Protein AF-A0A968Z9R8-F1 (afdb_monomer)

Radius of gyration: 25.81 Å; Cα contacts (8 Å, |Δi|>4): 29; chains: 1; bounding box: 70×61×46 Å

pLDDT: mean 75.4, std 17.62, range [35.28, 95.62]

Mean predicted aligned error: 17.11 Å

Secondary structure (DSSP, 8-state):
-------HHHHHHHHHHHHHHHHHHHHHHHHHHHHHTS----------HHHHHHHHHHHHHHHHHHHHH-TT-HHHHHHHHHHHHHHHHHHHHHHHHHHH---

Solvent-accessible surface area (backbone atoms only — not comparable to full-atom values): 6104 Å² total; per-residue (Å²): 137,86,84,86,81,79,62,67,66,60,54,51,50,51,52,53,52,52,52,51,52,57,56,50,61,63,46,51,62,52,54,46,53,58,47,67,72,66,58,78,76,95,63,98,60,75,86,57,57,65,64,56,41,53,56,39,50,53,51,36,53,54,28,50,57,48,34,74,77,39,77,83,42,66,65,42,55,51,52,33,52,52,37,54,50,52,45,52,53,50,55,50,51,52,51,53,52,55,71,71,57,75,133

Foldseek 3Di:
DDDPDDPPVVVVVVVVVVVVVVVVVVCVVVVVVVVVVPDPDPDPDDPPLVVVLVVLVVLLVVLVVVCVVVVPPVVSVVSNVVSVVVNVVSVVVVVVVVVPPDD

Nearest PDB structures (foldseek):
  6ha8-assembly1_o  TM=6.936E-01  e=9.129E-01  Bacillus subtilis subsp.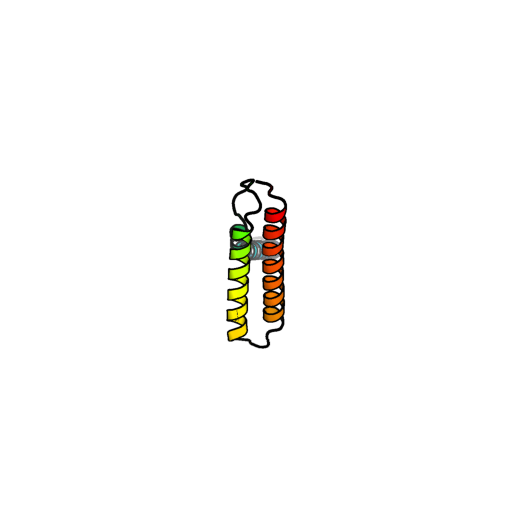 subtilis str. 168
  7qv2-assembly1_o  TM=6.860E-01  e=1.687E+00  Bacillus subtilis subsp. subtilis str. 168
  8byv-assembly1_o  TM=7.059E-01  e=2.070E+00  Staphylococcus aureus subsp. aureus NCTC 8325
  5imq-assembly1_S  TM=7.083E-01  e=2.070E+00  Thermus thermophilus HB8
  6o8z-assembly1_o  TM=7.196E-01  e=2.719E+00  Enterococcus faecalis

Sequence (103 aa):
MAEKSKPKTIQRVLIIVASAAFLGTLVVPIVEMFSNVSQPANNTETPDNTAAYEQLQQKATGYEEVLKREPNNPKALNELAKTRYQMYQLTKSDEDLKKWSIP

Structure (mmCIF, N/CA/C/O backbone):
data_AF-A0A968Z9R8-F1
#
_entry.id   AF-A0A968Z9R8-F1
#
loop_
_atom_site.group_PDB
_atom_site.id
_atom_site.type_symbol
_atom_site.label_atom_id
_atom_site.label_alt_id
_atom_site.label_comp_id
_atom_site.label_asym_id
_atom_site.label_entity_id
_atom_site.label_seq_id
_atom_site.pdbx_PDB_ins_code
_atom_site.Cartn_x
_atom_site.Cartn_y
_atom_site.Cartn_z
_atom_site.occupancy
_atom_site.B_iso_or_equiv
_atom_site.auth_seq_id
_atom_site.auth_comp_id
_atom_site.auth_asym_id
_atom_site.auth_atom_id
_atom_site.pdbx_PDB_model_num
ATOM 1 N N . MET A 1 1 ? -51.035 49.814 12.095 1.00 35.28 1 MET A N 1
ATOM 2 C CA . MET A 1 1 ? -49.639 49.446 11.765 1.00 35.28 1 MET A CA 1
ATOM 3 C C . MET A 1 1 ? -49.556 47.926 11.661 1.00 35.28 1 MET A C 1
ATOM 5 O O . MET A 1 1 ? -50.000 47.268 12.589 1.00 35.28 1 MET A O 1
ATOM 9 N N . ALA A 1 2 ? -49.099 47.368 10.535 1.00 42.69 2 ALA A N 1
ATOM 10 C CA . ALA A 1 2 ? -49.131 45.924 10.274 1.00 42.69 2 ALA A CA 1
ATOM 11 C C . ALA A 1 2 ? -47.836 45.225 10.732 1.00 42.69 2 ALA A C 1
ATOM 13 O O . ALA A 1 2 ? -46.755 45.526 10.229 1.00 42.69 2 ALA A O 1
ATOM 14 N N . GLU A 1 3 ? -47.954 44.276 11.661 1.00 48.12 3 GLU A N 1
ATOM 15 C CA . GLU A 1 3 ? -46.878 43.3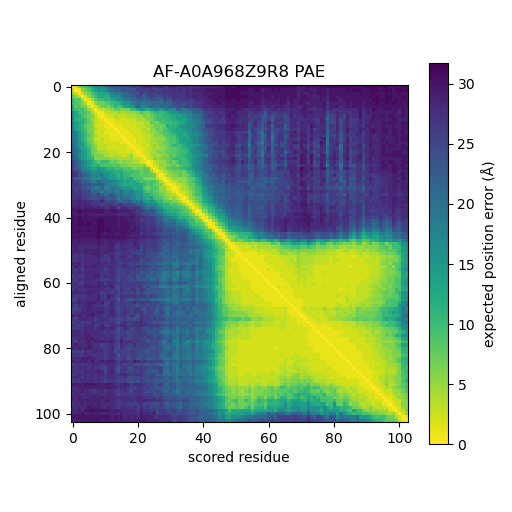78 12.093 1.00 48.12 3 GLU A CA 1
ATOM 16 C C . GLU A 1 3 ? -46.630 42.310 11.012 1.00 48.12 3 GLU A C 1
ATOM 18 O O . GLU A 1 3 ? -47.397 41.356 10.856 1.00 48.12 3 GLU A O 1
ATOM 23 N N . LYS A 1 4 ? -45.568 42.463 10.213 1.00 47.34 4 LYS A N 1
ATOM 24 C CA . LYS A 1 4 ? -45.213 41.490 9.167 1.00 47.34 4 LYS A CA 1
ATOM 25 C C . LYS A 1 4 ? -44.355 40.377 9.769 1.00 47.34 4 LYS A C 1
ATOM 27 O O . LYS A 1 4 ? -43.132 40.378 9.665 1.00 47.34 4 LYS A O 1
ATOM 32 N N . SER A 1 5 ? -45.004 39.438 10.450 1.00 61.59 5 SER A N 1
ATOM 33 C CA . SER A 1 5 ? -44.316 38.298 11.052 1.00 61.59 5 SER A CA 1
ATOM 34 C C . SER A 1 5 ? -43.986 37.205 10.018 1.00 61.59 5 SER A C 1
ATOM 36 O O . SER A 1 5 ? -44.843 36.747 9.267 1.00 61.59 5 SER A O 1
ATOM 38 N N . LYS A 1 6 ? -42.727 36.742 10.097 1.00 61.66 6 LYS A N 1
ATOM 39 C CA . LYS A 1 6 ? -42.127 35.485 9.590 1.00 61.66 6 LYS A CA 1
ATOM 40 C C . LYS A 1 6 ? -41.536 35.481 8.168 1.00 61.66 6 LYS A C 1
ATOM 42 O O . LYS A 1 6 ? -42.242 35.257 7.193 1.00 61.66 6 LYS A O 1
ATOM 47 N N . PRO A 1 7 ? -40.194 35.389 8.103 1.00 57.72 7 PRO A N 1
ATOM 48 C CA . PRO A 1 7 ? -39.513 34.572 7.102 1.00 57.72 7 PRO A CA 1
ATOM 49 C C . PRO A 1 7 ? -38.779 33.378 7.752 1.00 57.72 7 PRO A C 1
ATOM 51 O O . PRO A 1 7 ? -37.622 33.109 7.441 1.00 57.72 7 PRO A O 1
ATOM 54 N N . LYS A 1 8 ? -39.440 32.627 8.654 1.00 69.62 8 LYS A N 1
ATOM 55 C CA . LYS A 1 8 ? -38.835 31.450 9.327 1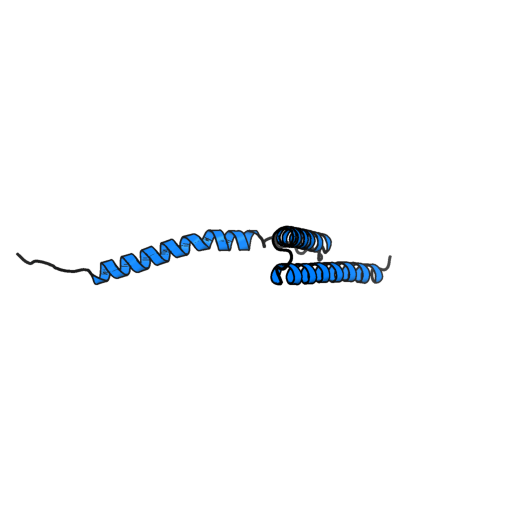.00 69.62 8 LYS A CA 1
ATOM 56 C C . LYS A 1 8 ? -38.350 30.383 8.333 1.00 69.62 8 LYS A C 1
ATOM 58 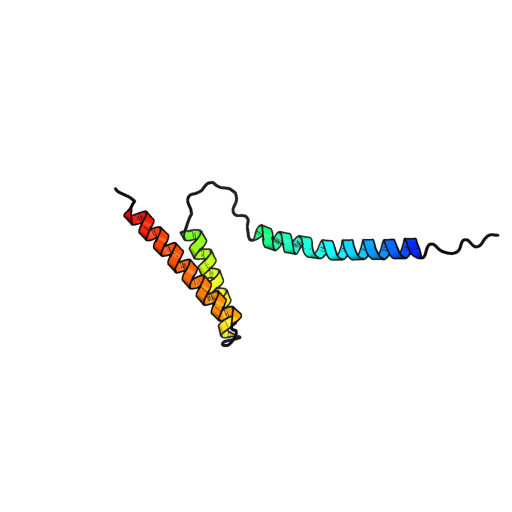O O . LYS A 1 8 ? -37.344 29.725 8.575 1.00 69.62 8 LYS A O 1
ATOM 63 N N . THR A 1 9 ? -39.042 30.230 7.204 1.00 73.56 9 THR A N 1
ATOM 64 C CA . THR A 1 9 ? -38.688 29.257 6.159 1.00 73.56 9 THR A CA 1
ATOM 65 C C . THR A 1 9 ? -37.477 29.708 5.347 1.00 73.56 9 THR A C 1
ATOM 67 O O . THR A 1 9 ? -36.575 28.914 5.115 1.00 73.56 9 THR A O 1
ATOM 70 N N . ILE A 1 10 ? -37.409 30.991 4.981 1.00 80.50 10 ILE A N 1
ATOM 71 C CA . ILE A 1 10 ? -36.285 31.560 4.220 1.00 80.50 10 ILE A CA 1
ATOM 72 C C . ILE A 1 10 ? -35.009 31.527 5.066 1.00 80.50 10 ILE A C 1
ATOM 74 O O . ILE A 1 10 ? -33.960 31.118 4.579 1.00 80.50 10 ILE A O 1
ATOM 78 N N . GLN A 1 11 ? -35.115 31.850 6.359 1.00 80.69 11 GLN A N 1
ATOM 79 C CA . GLN A 1 11 ? -34.003 31.725 7.300 1.00 80.69 11 GLN A CA 1
ATOM 80 C C . GLN A 1 11 ? -33.519 30.271 7.424 1.00 80.69 11 GLN A C 1
ATOM 82 O O . GLN A 1 11 ? -32.318 30.021 7.425 1.00 80.69 11 GLN A O 1
ATOM 87 N N . ARG A 1 12 ? -34.436 29.295 7.473 1.00 81.19 12 ARG A N 1
ATOM 88 C CA . ARG A 1 12 ? -34.085 27.868 7.549 1.00 81.19 12 ARG A CA 1
ATOM 89 C C . ARG A 1 12 ? -33.381 27.374 6.282 1.00 81.19 12 ARG A C 1
ATOM 91 O O . ARG A 1 12 ? -32.411 26.634 6.396 1.00 81.19 12 ARG A O 1
ATOM 98 N N . VAL A 1 13 ? -33.830 27.806 5.102 1.00 86.75 13 VAL A N 1
ATOM 99 C CA . VAL A 1 13 ? -33.170 27.485 3.824 1.00 86.75 13 VAL A CA 1
ATOM 100 C C . VAL A 1 13 ? -31.769 28.095 3.773 1.00 86.75 13 VAL A C 1
ATOM 102 O O . VAL A 1 13 ? -30.821 27.387 3.455 1.00 86.75 13 VAL A O 1
ATOM 105 N N . LEU A 1 14 ? -31.615 29.361 4.171 1.00 86.31 14 LEU A N 1
ATOM 106 C CA . LEU A 1 14 ? -30.309 30.025 4.256 1.00 86.31 14 LEU A CA 1
ATOM 107 C C . LEU A 1 14 ? -29.329 29.274 5.165 1.00 86.31 14 LEU A C 1
ATOM 109 O O . LEU A 1 14 ? -28.178 29.082 4.787 1.00 86.31 14 LEU A O 1
ATOM 113 N N . ILE A 1 15 ? -29.788 28.793 6.323 1.00 87.31 15 ILE A N 1
ATOM 114 C CA . ILE A 1 15 ? -28.954 28.017 7.253 1.00 87.31 15 ILE A CA 1
ATOM 115 C C . ILE A 1 15 ? -28.536 26.669 6.642 1.00 87.31 15 ILE A C 1
ATOM 117 O O . ILE A 1 15 ? -27.377 26.271 6.767 1.00 87.31 15 ILE A O 1
ATOM 121 N N . ILE A 1 16 ? -29.445 25.968 5.957 1.00 86.94 16 ILE A N 1
ATOM 122 C CA . ILE A 1 16 ? -29.134 24.686 5.298 1.00 86.94 16 ILE A CA 1
ATOM 123 C C . ILE A 1 16 ? -28.125 24.893 4.162 1.00 86.94 16 ILE A C 1
ATOM 125 O O . ILE A 1 16 ? -27.147 24.159 4.068 1.00 86.94 16 ILE A O 1
ATOM 129 N N . VAL A 1 17 ? -28.316 25.919 3.333 1.00 86.25 17 VAL A N 1
ATOM 130 C CA . VAL A 1 17 ? -27.402 26.218 2.220 1.00 86.25 17 VAL A CA 1
ATOM 131 C C . VAL A 1 17 ? -26.026 26.646 2.738 1.00 86.25 17 VAL A C 1
ATOM 133 O O . VAL A 1 17 ? -25.015 26.152 2.246 1.00 86.25 17 VAL A O 1
ATOM 136 N N . ALA A 1 18 ? -25.968 27.499 3.765 1.00 83.56 18 ALA A N 1
ATOM 137 C CA . ALA A 1 18 ? -24.706 27.940 4.359 1.00 83.56 18 ALA A CA 1
ATOM 138 C C . ALA A 1 18 ? -23.937 26.787 5.027 1.00 83.56 18 ALA A C 1
ATOM 140 O O . ALA A 1 18 ? -22.727 26.676 4.851 1.00 83.56 18 ALA A O 1
ATOM 141 N N . SER A 1 19 ? -24.630 25.899 5.749 1.00 78.62 19 SER A N 1
ATOM 142 C CA . SER A 1 19 ? -24.000 24.718 6.359 1.00 78.62 19 SER A CA 1
ATOM 143 C C . SER A 1 19 ? -23.516 23.706 5.316 1.00 78.62 19 SER A C 1
ATOM 145 O O . SER A 1 19 ? -22.411 23.186 5.454 1.00 78.62 19 SER A O 1
ATOM 147 N N . ALA A 1 20 ? -24.272 23.479 4.237 1.00 81.62 20 ALA A N 1
ATOM 148 C CA . ALA A 1 20 ? -23.844 22.622 3.132 1.00 81.62 20 ALA A CA 1
ATOM 149 C C . ALA A 1 20 ? -22.628 23.194 2.382 1.00 81.62 20 ALA A C 1
ATOM 151 O O . ALA A 1 20 ? -21.688 22.456 2.095 1.00 81.62 20 ALA A O 1
ATOM 152 N N . ALA A 1 21 ? -22.606 24.504 2.113 1.00 78.38 21 ALA A N 1
ATOM 153 C CA . ALA A 1 21 ? -21.471 25.170 1.473 1.00 78.38 21 ALA A CA 1
ATOM 154 C C . 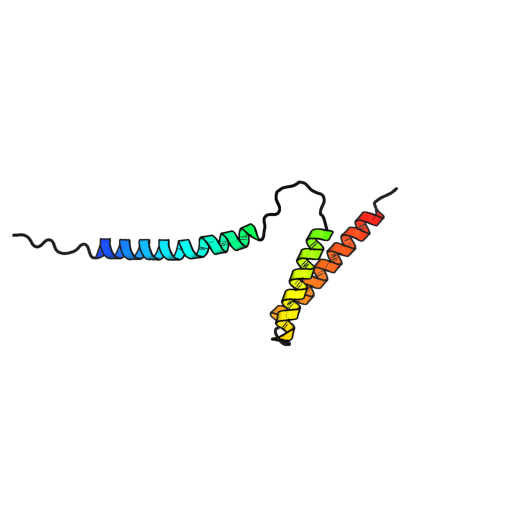ALA A 1 21 ? -20.203 25.104 2.341 1.00 78.38 21 ALA A C 1
ATOM 156 O O . ALA A 1 21 ? -19.133 24.777 1.834 1.00 78.38 21 ALA A O 1
ATOM 157 N N . PHE A 1 22 ? -20.337 25.337 3.651 1.00 76.94 22 PHE A N 1
ATOM 158 C CA . PHE A 1 22 ? -19.221 25.283 4.598 1.00 76.94 22 PHE A CA 1
ATOM 159 C C . PHE A 1 22 ? -18.632 23.870 4.732 1.00 76.94 22 PHE A C 1
ATOM 161 O O . PHE A 1 22 ? -17.413 23.696 4.725 1.00 76.94 22 PHE A O 1
ATOM 168 N N . LEU A 1 23 ? -19.487 22.841 4.791 1.00 74.31 23 LEU A N 1
ATOM 169 C CA . LEU A 1 23 ? -19.045 21.443 4.794 1.00 74.31 23 LEU A CA 1
ATOM 170 C C . LEU A 1 23 ? -18.416 21.043 3.453 1.00 74.31 23 LEU A C 1
ATOM 172 O O . LEU A 1 23 ? -17.397 20.357 3.444 1.00 74.31 23 LEU A O 1
ATOM 176 N N . GLY A 1 24 ? -18.966 21.516 2.331 1.00 61.59 24 GLY A N 1
ATOM 177 C CA . GLY A 1 24 ? -18.401 21.295 1.000 1.00 61.59 24 GLY A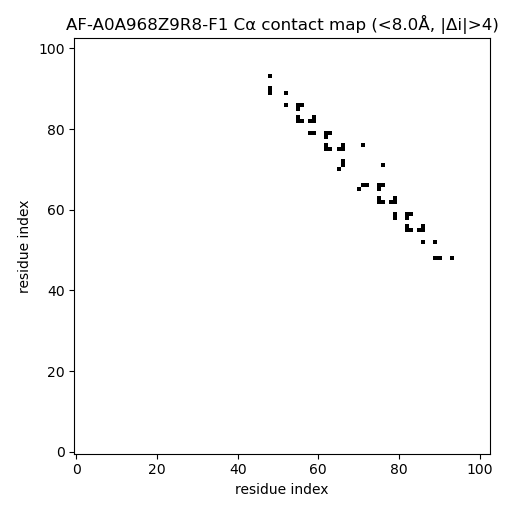 CA 1
ATOM 178 C C . GLY A 1 24 ? -16.976 21.838 0.866 1.00 61.59 24 GLY A C 1
ATOM 179 O O . GLY A 1 24 ? -16.103 21.131 0.370 1.00 61.59 24 GLY A O 1
ATOM 180 N N . THR A 1 25 ? -16.701 23.039 1.388 1.00 63.28 25 THR A N 1
ATOM 181 C CA . THR A 1 25 ? -15.361 23.657 1.330 1.00 63.28 25 THR A CA 1
ATOM 182 C C . THR A 1 25 ? -14.286 22.934 2.143 1.00 63.28 25 THR A C 1
ATOM 184 O O . THR A 1 25 ? -13.108 23.111 1.853 1.00 63.28 25 THR A O 1
ATOM 187 N N . LEU A 1 26 ? -14.652 22.093 3.119 1.00 61.69 26 LEU A N 1
ATOM 188 C CA . LEU A 1 26 ? -13.680 21.288 3.874 1.00 61.69 26 LEU A CA 1
ATOM 189 C C . LEU A 1 26 ? -13.208 20.049 3.100 1.00 61.69 26 LEU A C 1
ATOM 191 O O . LEU A 1 26 ? -12.107 19.562 3.344 1.00 61.69 26 LEU A O 1
ATOM 195 N N . VAL A 1 27 ? -14.012 19.543 2.158 1.00 57.72 27 VAL A N 1
ATOM 196 C CA . VAL A 1 27 ? -13.663 18.354 1.361 1.00 57.72 27 VAL A CA 1
ATOM 197 C C . VAL A 1 27 ? -12.833 18.725 0.130 1.00 57.72 27 VAL A C 1
ATOM 199 O O . VAL A 1 27 ? -12.025 17.914 -0.308 1.00 57.72 27 VAL A O 1
ATOM 202 N N . VAL A 1 28 ? -12.966 19.950 -0.397 1.00 59.22 28 VAL A N 1
ATOM 203 C CA . VAL A 1 28 ? -12.188 20.435 -1.556 1.00 59.22 28 VAL A CA 1
ATOM 204 C C . VAL A 1 28 ? -10.669 20.278 -1.365 1.00 59.22 28 VAL A C 1
ATOM 206 O O . VAL A 1 28 ? -10.069 19.606 -2.201 1.00 59.22 28 VAL A O 1
ATOM 209 N N . PRO A 1 29 ? -10.032 20.751 -0.270 1.00 58.62 29 PRO A N 1
ATOM 210 C CA . PRO A 1 29 ? -8.589 20.572 -0.098 1.00 58.62 29 PRO A CA 1
ATOM 211 C C . PRO A 1 29 ? -8.199 19.107 0.135 1.00 58.62 29 PRO A C 1
ATOM 213 O O . PRO A 1 29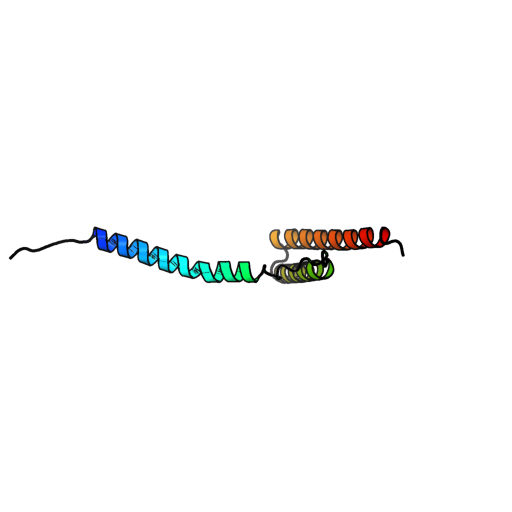 ? -7.070 18.726 -0.147 1.00 58.62 29 PRO A O 1
ATOM 216 N N . ILE A 1 30 ? -9.114 18.260 0.623 1.00 60.56 30 ILE A N 1
ATOM 217 C CA . ILE A 1 30 ? -8.859 16.825 0.809 1.00 60.56 30 ILE A CA 1
ATOM 218 C C . ILE A 1 30 ? -8.883 16.119 -0.549 1.00 60.56 30 ILE A C 1
ATOM 220 O O . ILE A 1 30 ? -7.964 15.366 -0.849 1.00 60.56 30 ILE A O 1
ATOM 224 N N . VAL A 1 31 ? -9.873 16.395 -1.404 1.00 58.59 31 VAL A N 1
ATOM 225 C CA . VAL A 1 31 ? -9.901 15.879 -2.783 1.00 58.59 31 VAL A CA 1
ATOM 226 C C . VAL A 1 31 ? -8.702 16.395 -3.572 1.00 58.59 31 VAL A C 1
ATOM 228 O O . VAL A 1 31 ? -8.092 15.604 -4.279 1.00 58.59 31 VAL A O 1
ATOM 231 N N . GLU A 1 32 ? -8.308 17.660 -3.395 1.00 55.94 32 GLU A N 1
ATOM 232 C CA . GLU A 1 32 ? -7.097 18.224 -4.002 1.00 55.94 32 GLU A CA 1
ATOM 233 C C . GLU A 1 32 ? -5.813 17.593 -3.455 1.00 55.94 32 GLU A C 1
ATOM 235 O O . GLU A 1 32 ? -4.869 17.391 -4.208 1.00 55.94 32 GLU A O 1
ATOM 240 N N . MET A 1 33 ? -5.745 17.229 -2.174 1.00 56.47 33 MET A N 1
ATOM 241 C CA . MET A 1 33 ? -4.596 16.513 -1.611 1.00 56.47 33 MET A CA 1
ATOM 242 C C . MET A 1 33 ? -4.537 15.062 -2.112 1.00 56.47 33 MET A C 1
ATOM 244 O O . MET A 1 33 ? -3.451 14.555 -2.374 1.00 56.47 33 MET A O 1
ATOM 248 N N . PHE A 1 34 ? -5.686 14.411 -2.326 1.00 59.59 34 PHE A N 1
ATOM 249 C CA . PHE A 1 34 ? -5.765 13.093 -2.966 1.00 59.59 34 PHE A CA 1
ATOM 250 C C . PHE A 1 34 ? -5.505 13.149 -4.484 1.00 59.59 34 PHE A C 1
ATOM 252 O O . PHE A 1 34 ? -4.914 12.215 -5.020 1.00 59.59 34 PHE A O 1
ATOM 259 N N . SER A 1 35 ? -5.879 14.230 -5.179 1.00 55.09 35 SER A N 1
ATOM 260 C CA . SER A 1 35 ? -5.628 14.401 -6.618 1.00 55.09 35 SER A CA 1
ATOM 261 C C . SER A 1 35 ? -4.207 14.883 -6.917 1.00 55.09 35 SER A C 1
ATOM 263 O O . SER A 1 35 ? -3.607 14.413 -7.878 1.00 55.09 35 SER A O 1
ATOM 265 N N . ASN A 1 36 ? -3.621 15.743 -6.076 1.00 49.22 36 ASN A N 1
ATOM 266 C CA . ASN A 1 36 ? -2.206 16.132 -6.161 1.00 49.22 36 ASN A CA 1
ATOM 267 C C . ASN A 1 36 ? -1.259 15.020 -5.682 1.00 49.22 36 ASN A C 1
ATOM 269 O O . ASN A 1 36 ? -0.082 15.029 -6.022 1.00 49.22 36 ASN A O 1
ATOM 273 N N . VAL A 1 37 ? -1.766 14.014 -4.962 1.00 49.69 37 VAL A N 1
ATOM 274 C CA . VAL A 1 37 ? -1.065 12.734 -4.743 1.00 49.69 37 VAL A CA 1
ATOM 275 C C . VAL A 1 37 ? -1.113 11.829 -5.990 1.00 49.69 37 VAL A C 1
ATOM 277 O O . VAL A 1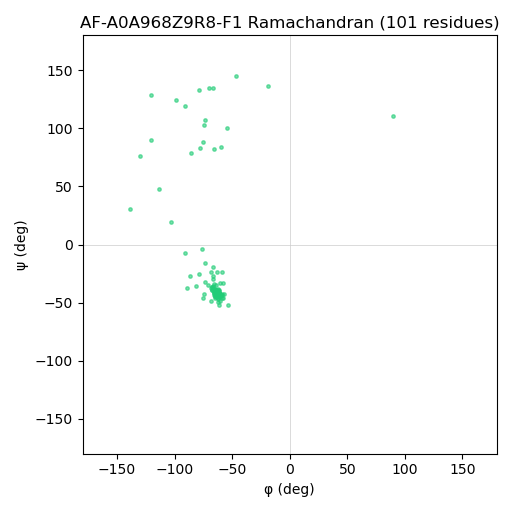 37 ? -0.496 10.766 -6.007 1.00 49.69 37 VAL A O 1
ATOM 280 N N . SER A 1 38 ? -1.808 12.213 -7.068 1.00 51.38 38 SER A N 1
ATOM 281 C CA . SER A 1 38 ? -1.952 11.387 -8.280 1.00 51.38 38 SER A CA 1
ATOM 282 C C . SER A 1 38 ? -1.851 12.146 -9.605 1.00 51.38 38 SER A C 1
ATOM 284 O O . SER A 1 38 ? -2.398 11.700 -10.611 1.00 51.38 38 SER A O 1
ATOM 286 N N . GLN A 1 39 ? -1.082 13.234 -9.657 1.00 40.47 39 GLN A N 1
ATOM 287 C CA . GLN A 1 39 ? -0.602 13.763 -10.935 1.00 40.47 39 GLN A CA 1
ATOM 288 C C . GLN A 1 39 ? 0.929 13.783 -10.981 1.00 40.47 39 GLN A C 1
ATOM 290 O O . GLN A 1 39 ? 1.538 14.804 -10.671 1.00 40.47 39 GLN A O 1
ATOM 295 N N . PRO A 1 40 ? 1.586 12.710 -11.456 1.00 44.31 40 PRO A N 1
ATOM 296 C CA . PRO A 1 40 ? 2.625 12.931 -12.440 1.00 44.31 40 PRO A CA 1
ATOM 297 C C . PRO A 1 40 ? 1.948 13.445 -13.718 1.00 44.31 40 PRO A C 1
ATOM 299 O O . PRO A 1 40 ? 0.888 12.964 -14.129 1.00 44.31 40 PRO A O 1
ATOM 302 N N . ALA A 1 41 ? 2.533 14.486 -14.300 1.00 42.50 41 ALA A N 1
ATOM 303 C CA . ALA A 1 41 ? 2.137 15.026 -15.586 1.00 42.50 41 ALA A CA 1
ATOM 304 C C . ALA A 1 41 ? 1.965 13.899 -16.617 1.00 42.50 41 ALA A C 1
ATOM 306 O O . ALA A 1 41 ? 2.706 12.917 -16.603 1.00 42.50 41 ALA A O 1
ATOM 307 N N . ASN A 1 42 ? 0.997 14.066 -17.521 1.00 44.44 42 ASN A N 1
ATOM 308 C CA . ASN A 1 42 ? 0.918 13.304 -18.763 1.00 44.44 42 ASN A CA 1
ATOM 309 C C . ASN A 1 42 ? 2.197 13.556 -19.578 1.00 44.44 42 ASN A C 1
ATOM 311 O O . ASN A 1 42 ? 2.215 14.401 -20.468 1.00 44.44 42 ASN A O 1
ATOM 315 N N . ASN A 1 43 ? 3.253 12.814 -19.274 1.00 36.50 43 ASN A N 1
ATOM 316 C CA . ASN A 1 43 ? 4.270 12.469 -20.237 1.00 36.50 43 ASN A CA 1
ATOM 317 C C . ASN A 1 43 ? 3.937 11.059 -20.700 1.00 36.50 43 ASN A C 1
ATOM 319 O O . ASN A 1 43 ? 3.758 10.137 -19.906 1.00 36.50 43 ASN A O 1
ATOM 323 N N . THR A 1 44 ? 3.788 10.915 -22.010 1.00 48.31 44 THR A N 1
ATOM 324 C CA . THR A 1 44 ? 3.817 9.614 -22.670 1.00 48.31 44 THR A CA 1
ATOM 325 C C . THR A 1 44 ? 5.230 9.070 -22.496 1.00 48.31 44 THR A C 1
ATOM 327 O O . THR A 1 44 ? 6.085 9.265 -23.349 1.00 48.31 44 THR A O 1
ATOM 330 N N . GLU A 1 45 ? 5.500 8.467 -21.349 1.00 43.06 45 GLU A N 1
ATOM 331 C CA . GLU A 1 45 ? 6.765 7.826 -21.040 1.00 43.06 45 GLU A CA 1
ATOM 332 C C . GLU A 1 45 ? 6.455 6.366 -20.741 1.00 43.06 45 GLU A C 1
ATOM 334 O O . GLU A 1 45 ? 5.518 6.034 -20.014 1.00 43.06 45 GLU A O 1
ATOM 339 N N . THR A 1 46 ? 7.199 5.500 -21.424 1.00 49.12 46 THR A N 1
ATOM 340 C CA . THR A 1 46 ? 7.444 4.090 -21.120 1.00 49.12 46 THR A CA 1
ATOM 341 C C . THR A 1 46 ? 7.135 3.773 -19.658 1.00 49.12 46 THR A C 1
ATOM 343 O O . THR A 1 46 ? 7.548 4.565 -18.815 1.00 49.12 46 THR A O 1
ATOM 346 N N . PRO A 1 47 ? 6.453 2.659 -19.322 1.00 52.72 47 PRO A N 1
ATOM 347 C CA . PRO A 1 47 ? 6.177 2.325 -17.929 1.00 52.72 47 PRO A CA 1
ATOM 348 C C . PRO A 1 47 ? 7.497 2.310 -17.155 1.00 52.72 47 PRO A C 1
ATOM 350 O O . PRO A 1 47 ? 8.267 1.359 -17.268 1.00 52.72 47 PRO A O 1
ATOM 353 N N . ASP A 1 48 ? 7.788 3.390 -16.424 1.00 65.38 48 ASP A N 1
ATOM 354 C CA . ASP A 1 48 ? 8.971 3.476 -15.585 1.00 65.38 48 ASP A CA 1
ATOM 355 C C . ASP A 1 48 ? 8.650 2.672 -14.339 1.00 65.38 48 ASP A C 1
ATOM 357 O O . ASP A 1 48 ? 8.130 3.145 -13.323 1.00 6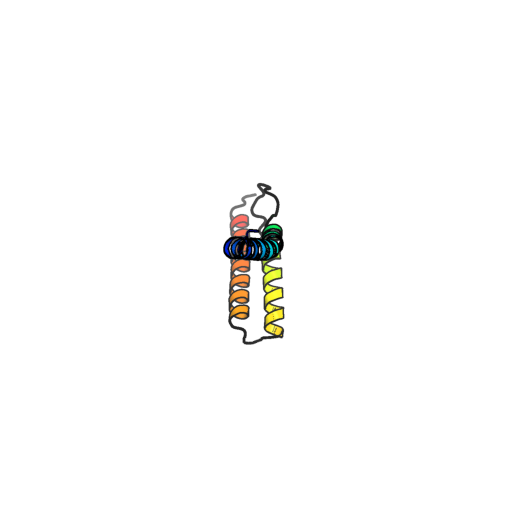5.38 48 ASP A O 1
ATOM 361 N N . ASN A 1 49 ? 8.864 1.376 -14.503 1.00 69.81 49 ASN A N 1
ATOM 362 C CA . ASN A 1 49 ? 8.601 0.363 -13.512 1.00 69.81 49 ASN A CA 1
ATOM 363 C C . ASN A 1 49 ? 9.410 0.644 -12.229 1.00 69.81 49 ASN A C 1
ATOM 365 O O . ASN A 1 49 ? 8.972 0.306 -11.131 1.00 69.81 49 ASN A O 1
ATOM 369 N N . THR A 1 50 ? 10.515 1.391 -12.354 1.00 74.81 50 THR A N 1
ATOM 370 C CA . THR A 1 50 ? 11.317 1.943 -11.256 1.00 74.81 50 THR A CA 1
ATOM 371 C C . THR A 1 50 ? 10.515 2.912 -10.387 1.00 74.81 50 THR A C 1
ATOM 373 O O . THR A 1 50 ? 10.432 2.720 -9.175 1.00 74.81 50 THR A O 1
ATOM 376 N N . ALA A 1 51 ? 9.859 3.914 -10.982 1.00 81.56 51 ALA A N 1
ATOM 377 C CA . ALA A 1 51 ? 9.058 4.893 -10.243 1.00 81.56 51 ALA A CA 1
ATOM 378 C C . ALA A 1 51 ? 7.840 4.238 -9.564 1.00 81.56 51 ALA A C 1
ATOM 380 O O . ALA A 1 51 ? 7.504 4.545 -8.417 1.00 81.56 51 ALA A O 1
ATOM 381 N N . ALA A 1 52 ? 7.201 3.278 -10.242 1.00 84.00 52 ALA A N 1
ATOM 382 C CA . ALA A 1 52 ? 6.111 2.490 -9.667 1.00 84.00 52 ALA A CA 1
ATOM 383 C C . ALA A 1 52 ? 6.588 1.608 -8.496 1.00 84.00 52 ALA A C 1
ATOM 385 O O . ALA A 1 52 ? 5.902 1.495 -7.474 1.00 84.00 52 ALA A O 1
ATOM 386 N N . TYR A 1 53 ? 7.777 1.016 -8.609 1.00 87.38 53 TYR A N 1
ATOM 387 C CA . TYR A 1 53 ? 8.389 0.219 -7.551 1.00 87.38 53 TYR A CA 1
ATOM 388 C C . TYR A 1 53 ? 8.729 1.064 -6.316 1.00 87.38 53 TYR A C 1
ATOM 390 O O . TYR A 1 53 ? 8.406 0.658 -5.197 1.00 87.38 53 TYR A O 1
ATOM 398 N N . GLU A 1 54 ? 9.302 2.259 -6.492 1.00 87.94 54 GLU A N 1
ATOM 399 C CA . GLU A 1 54 ? 9.605 3.177 -5.385 1.00 87.94 54 GLU A CA 1
ATOM 400 C C . GLU A 1 54 ? 8.343 3.589 -4.614 1.00 87.94 54 GLU A C 1
ATOM 402 O O . GLU A 1 54 ? 8.324 3.572 -3.379 1.00 87.94 54 GLU A O 1
ATOM 407 N N . GLN A 1 55 ? 7.250 3.884 -5.322 1.00 88.44 55 GLN A N 1
ATOM 408 C CA . GLN A 1 55 ? 5.966 4.208 -4.694 1.00 88.44 55 GLN A CA 1
ATOM 409 C C . GLN A 1 55 ? 5.407 3.037 -3.872 1.00 88.44 55 GLN A C 1
ATOM 411 O O . GLN A 1 55 ? 4.880 3.234 -2.772 1.00 88.44 55 GLN A O 1
ATOM 416 N N . LEU A 1 56 ? 5.515 1.805 -4.377 1.00 91.81 56 LEU A N 1
ATOM 417 C CA . LEU A 1 56 ? 5.103 0.612 -3.635 1.00 91.81 56 LEU A CA 1
ATOM 418 C C . LEU A 1 56 ? 6.008 0.351 -2.429 1.00 91.81 56 LEU A C 1
ATOM 420 O O . LEU A 1 56 ? 5.514 -0.023 -1.365 1.00 91.81 56 LEU A O 1
ATOM 424 N N . GLN A 1 57 ? 7.309 0.604 -2.549 1.00 91.44 57 GLN A N 1
ATOM 425 C CA . GLN A 1 57 ? 8.244 0.471 -1.439 1.00 91.44 57 GLN A CA 1
ATOM 426 C C . GLN A 1 57 ? 7.915 1.446 -0.304 1.00 91.44 57 GLN A C 1
ATOM 428 O O . GLN A 1 57 ? 7.895 1.046 0.859 1.00 91.44 57 GLN A O 1
ATOM 433 N N . GLN A 1 58 ? 7.578 2.698 -0.622 1.00 92.50 58 GLN A N 1
ATOM 434 C CA . GLN A 1 58 ? 7.132 3.672 0.380 1.00 92.50 58 GLN A CA 1
ATOM 435 C C . GLN A 1 58 ? 5.849 3.217 1.092 1.00 92.50 58 GLN A C 1
ATOM 437 O O . GLN A 1 58 ? 5.761 3.306 2.319 1.00 92.50 58 GLN A O 1
ATOM 442 N N . LYS A 1 59 ? 4.877 2.660 0.354 1.00 91.06 59 LYS A N 1
ATOM 443 C CA . LYS A 1 59 ? 3.658 2.079 0.947 1.00 91.06 59 LYS A CA 1
ATOM 444 C C . LYS A 1 59 ? 3.977 0.913 1.881 1.00 91.06 59 LYS A C 1
ATOM 446 O O . LYS A 1 59 ? 3.443 0.866 2.987 1.00 91.06 59 LYS A O 1
ATOM 451 N N . ALA A 1 60 ? 4.864 0.005 1.468 1.00 91.62 60 ALA A N 1
ATOM 452 C CA . ALA A 1 60 ? 5.292 -1.122 2.292 1.00 91.62 60 ALA A CA 1
ATOM 453 C C . ALA A 1 60 ? 5.914 -0.644 3.614 1.00 91.62 60 ALA A C 1
ATOM 455 O O . ALA A 1 60 ? 5.516 -1.121 4.674 1.00 91.62 60 ALA A O 1
ATOM 456 N N . THR A 1 61 ? 6.800 0.355 3.564 1.00 92.31 61 THR A N 1
ATOM 457 C CA . THR A 1 61 ? 7.397 0.965 4.762 1.00 92.31 61 THR A CA 1
ATOM 458 C C . THR A 1 61 ? 6.335 1.569 5.684 1.00 92.31 61 THR A C 1
ATOM 460 O O . THR A 1 61 ? 6.367 1.339 6.891 1.00 92.31 61 THR A O 1
ATOM 463 N N . GLY A 1 62 ? 5.343 2.277 5.136 1.00 93.25 62 GLY A N 1
ATOM 464 C CA . GLY A 1 62 ? 4.240 2.831 5.929 1.00 93.25 62 GLY A CA 1
ATOM 465 C C . GLY A 1 62 ? 3.410 1.752 6.634 1.00 93.25 62 GLY A C 1
ATOM 466 O O . GLY A 1 62 ? 3.075 1.892 7.811 1.00 93.25 62 GLY A O 1
ATOM 467 N N . TYR A 1 63 ? 3.116 0.637 5.957 1.00 93.81 63 TYR A N 1
ATOM 468 C CA . TYR A 1 63 ? 2.422 -0.490 6.590 1.00 93.81 63 TYR A CA 1
ATOM 469 C C . TYR A 1 63 ? 3.282 -1.184 7.652 1.00 93.81 63 TYR A C 1
ATOM 471 O O . TYR A 1 63 ? 2.755 -1.568 8.695 1.00 93.81 63 TYR A O 1
ATOM 479 N N . GLU A 1 64 ? 4.595 -1.297 7.447 1.00 93.00 64 GLU A N 1
ATOM 480 C CA . GLU A 1 64 ? 5.520 -1.815 8.461 1.00 93.00 64 GLU A CA 1
ATOM 481 C C . GLU A 1 64 ? 5.552 -0.936 9.717 1.00 93.00 64 GLU A C 1
ATOM 483 O O . GLU A 1 64 ? 5.583 -1.456 10.831 1.00 93.00 64 GLU A O 1
ATOM 488 N N . GLU A 1 65 ? 5.490 0.389 9.576 1.00 94.81 65 GLU A N 1
ATOM 489 C CA . GLU A 1 65 ? 5.389 1.297 10.724 1.00 94.81 65 GLU A CA 1
ATOM 490 C C . GLU A 1 65 ? 4.086 1.122 11.505 1.00 94.81 65 GLU A C 1
ATOM 492 O O . GLU A 1 65 ? 4.103 1.145 12.739 1.00 94.81 65 GLU A O 1
ATOM 497 N N . VAL A 1 66 ? 2.968 0.899 10.808 1.00 94.00 66 VAL A N 1
ATOM 498 C CA . VAL A 1 66 ? 1.693 0.565 11.454 1.00 94.00 66 VAL A CA 1
ATOM 499 C C . VAL A 1 66 ? 1.808 -0.769 12.186 1.00 94.00 66 VAL A C 1
ATOM 501 O O . VAL A 1 66 ? 1.415 -0.846 13.343 1.00 94.00 66 VAL A O 1
ATOM 504 N N . LEU A 1 67 ? 2.415 -1.792 11.579 1.00 93.00 67 LEU A N 1
ATOM 505 C CA . LEU A 1 67 ? 2.579 -3.112 12.199 1.00 93.00 67 LEU A CA 1
ATOM 506 C C . LEU A 1 67 ? 3.517 -3.106 13.409 1.00 93.00 67 LEU A C 1
ATOM 508 O O . LEU A 1 67 ? 3.310 -3.880 14.339 1.00 93.00 67 LEU A O 1
ATOM 512 N N . LYS A 1 68 ? 4.509 -2.208 13.460 1.00 94.69 68 LYS A N 1
ATOM 513 C CA . LYS A 1 68 ? 5.323 -2.005 14.674 1.00 94.69 68 LYS A CA 1
ATOM 514 C C . LYS A 1 68 ? 4.474 -1.552 15.863 1.00 94.69 68 LYS A C 1
ATOM 516 O O . LYS A 1 68 ? 4.797 -1.884 17.000 1.00 94.69 68 LYS A O 1
ATOM 521 N N . ARG A 1 69 ? 3.415 -0.777 15.609 1.00 95.00 69 ARG A N 1
ATOM 522 C CA . ARG A 1 69 ? 2.492 -0.267 16.636 1.00 95.00 69 ARG A CA 1
ATOM 523 C C . ARG A 1 69 ? 1.335 -1.233 16.891 1.00 95.00 69 ARG A C 1
ATOM 525 O O . ARG A 1 69 ? 0.913 -1.401 18.028 1.00 95.00 69 ARG A O 1
ATOM 532 N N . GLU A 1 70 ? 0.849 -1.878 15.837 1.00 94.00 70 GLU A N 1
ATOM 533 C CA . GLU A 1 70 ? -0.305 -2.771 15.827 1.00 94.00 70 GLU A CA 1
ATOM 534 C C . GLU A 1 70 ? 0.043 -4.099 15.125 1.00 94.00 70 GLU A C 1
ATOM 536 O O . GLU A 1 70 ? -0.376 -4.340 13.989 1.00 94.00 70 GLU A O 1
ATOM 541 N N . PRO A 1 71 ? 0.790 -5.001 15.786 1.00 91.31 71 PRO A N 1
ATOM 542 C CA . PRO A 1 71 ? 1.318 -6.215 15.152 1.00 91.31 71 PRO A CA 1
ATOM 543 C C . PRO A 1 71 ? 0.237 -7.185 14.659 1.00 91.31 71 PRO A C 1
ATOM 545 O O . PRO A 1 71 ? 0.474 -7.953 13.732 1.00 91.31 71 PRO A O 1
ATOM 548 N N . ASN A 1 72 ? -0.963 -7.125 15.242 1.00 94.25 72 ASN A N 1
ATOM 549 C CA . ASN A 1 72 ? -2.109 -7.951 14.862 1.00 94.25 72 ASN A CA 1
ATOM 550 C C . ASN A 1 72 ? -3.149 -7.194 14.026 1.00 94.25 72 ASN A C 1
ATOM 552 O O . ASN A 1 72 ? -4.295 -7.628 13.961 1.00 94.25 72 ASN A O 1
ATOM 556 N N . ASN A 1 73 ? -2.796 -6.069 13.392 1.00 95.62 73 ASN A N 1
ATOM 557 C CA . ASN A 1 73 ? -3.719 -5.377 12.497 1.00 95.62 73 ASN A CA 1
ATOM 558 C C . ASN A 1 73 ? -3.857 -6.160 11.172 1.00 95.62 73 ASN A C 1
ATOM 560 O O . ASN A 1 73 ? -2.950 -6.119 10.331 1.00 95.62 73 ASN A O 1
ATOM 564 N N . PRO A 1 74 ? -4.997 -6.842 10.930 1.00 92.06 74 PRO A N 1
ATOM 565 C CA . PRO A 1 74 ? -5.161 -7.692 9.753 1.00 92.06 74 PRO A CA 1
ATOM 566 C C . PRO A 1 74 ? -5.166 -6.878 8.456 1.00 92.06 74 PRO A C 1
ATOM 568 O O . PRO A 1 74 ? -4.766 -7.385 7.409 1.00 92.06 74 PRO A O 1
ATOM 571 N N . LYS A 1 75 ? -5.575 -5.604 8.518 1.00 93.88 75 LYS A N 1
ATOM 572 C CA . LYS A 1 75 ? -5.573 -4.702 7.367 1.00 93.88 75 LYS A CA 1
ATOM 573 C C . LYS A 1 75 ? -4.143 -4.376 6.946 1.00 93.88 75 LYS A C 1
ATOM 575 O O . LYS A 1 75 ? -3.821 -4.506 5.773 1.00 93.88 75 LYS A O 1
ATOM 580 N N . ALA A 1 76 ? -3.280 -3.992 7.887 1.00 92.00 76 ALA A N 1
ATOM 581 C CA . ALA A 1 76 ? -1.891 -3.651 7.579 1.00 92.00 76 ALA A CA 1
ATOM 582 C C . ALA A 1 76 ? -1.094 -4.871 7.085 1.00 92.00 76 ALA A C 1
ATOM 584 O O . ALA A 1 76 ? -0.330 -4.746 6.132 1.00 92.00 76 ALA A O 1
ATOM 585 N N . LEU A 1 77 ? -1.331 -6.060 7.654 1.00 94.69 77 LEU A N 1
ATOM 586 C CA . LEU A 1 77 ? -0.735 -7.310 7.167 1.00 94.69 77 LEU A CA 1
ATOM 587 C C . LEU A 1 77 ? -1.168 -7.635 5.732 1.00 94.69 77 LEU A C 1
ATOM 589 O O . LEU A 1 77 ? -0.330 -7.963 4.891 1.00 94.69 77 LEU A O 1
ATOM 593 N N . ASN A 1 78 ? -2.470 -7.539 5.446 1.00 94.81 78 ASN A N 1
ATOM 594 C CA . ASN A 1 78 ? -3.001 -7.842 4.120 1.00 94.81 78 ASN A CA 1
ATOM 595 C C . ASN A 1 78 ? -2.483 -6.857 3.064 1.00 94.81 78 ASN A C 1
ATOM 597 O O . ASN A 1 78 ? -2.009 -7.278 2.009 1.00 94.81 78 ASN A O 1
ATOM 601 N N . GLU A 1 79 ? -2.510 -5.560 3.371 1.00 92.81 79 GLU A N 1
ATOM 602 C CA . GLU A 1 79 ? -2.022 -4.528 2.457 1.00 92.81 79 GLU A CA 1
ATOM 603 C C . GLU A 1 79 ? -0.502 -4.610 2.257 1.00 92.81 79 GLU A C 1
ATOM 605 O O . GLU A 1 79 ? -0.031 -4.459 1.128 1.00 92.81 79 GLU A O 1
ATOM 610 N N . LEU A 1 80 ? 0.278 -4.940 3.296 1.00 94.12 80 LEU A N 1
ATOM 611 C CA . LEU A 1 80 ? 1.713 -5.198 3.154 1.00 94.12 80 LEU A CA 1
ATOM 612 C C . LEU A 1 80 ? 1.965 -6.379 2.208 1.00 94.12 80 LEU A C 1
ATOM 614 O O . LEU A 1 80 ? 2.757 -6.256 1.275 1.00 94.12 80 LEU A O 1
ATOM 618 N N . ALA A 1 81 ? 1.264 -7.499 2.397 1.00 94.88 81 ALA A N 1
ATOM 619 C CA . ALA A 1 81 ? 1.403 -8.676 1.540 1.00 94.88 81 ALA A CA 1
ATOM 620 C C . ALA A 1 81 ? 1.037 -8.370 0.078 1.00 94.88 81 ALA A C 1
ATOM 622 O O . ALA A 1 81 ? 1.783 -8.712 -0.840 1.00 94.88 81 ALA A O 1
ATOM 623 N N . LYS A 1 82 ? -0.076 -7.662 -0.145 1.00 94.69 82 LYS A N 1
ATOM 624 C CA . LYS A 1 82 ? -0.513 -7.226 -1.476 1.00 94.69 82 LYS A CA 1
ATOM 625 C C . LYS A 1 82 ? 0.503 -6.294 -2.136 1.00 94.69 82 LYS A C 1
ATOM 627 O O . LYS A 1 82 ? 0.814 -6.471 -3.311 1.00 94.69 82 LYS A O 1
ATOM 632 N N . THR A 1 83 ? 1.050 -5.342 -1.384 1.00 92.56 83 THR A N 1
ATOM 633 C CA . THR A 1 83 ? 2.072 -4.405 -1.873 1.00 92.56 83 THR A CA 1
ATOM 634 C C . THR A 1 83 ? 3.337 -5.152 -2.291 1.00 92.56 83 THR A C 1
ATOM 636 O O . THR A 1 83 ? 3.838 -4.950 -3.395 1.00 92.56 83 THR A O 1
ATOM 639 N N . ARG A 1 84 ? 3.813 -6.089 -1.462 1.00 92.81 84 ARG A N 1
ATOM 640 C CA . ARG A 1 84 ? 4.973 -6.938 -1.783 1.00 92.81 84 ARG A CA 1
ATOM 641 C C . ARG A 1 84 ? 4.732 -7.799 -3.027 1.00 92.81 84 ARG A C 1
ATOM 643 O O . ARG A 1 84 ? 5.631 -7.940 -3.850 1.00 92.81 84 ARG A O 1
ATOM 650 N N . TYR A 1 85 ? 3.520 -8.327 -3.199 1.00 94.62 85 TYR A N 1
ATOM 651 C CA . TYR A 1 85 ? 3.149 -9.071 -4.404 1.00 94.62 85 TYR A CA 1
ATOM 652 C C . TYR A 1 85 ? 3.168 -8.192 -5.662 1.00 94.62 85 TYR A C 1
ATOM 654 O O . TYR A 1 85 ? 3.694 -8.604 -6.691 1.00 94.62 85 TYR A O 1
ATOM 662 N N . GLN A 1 86 ? 2.642 -6.968 -5.583 1.00 89.50 86 GLN A N 1
ATOM 663 C CA . GLN A 1 86 ? 2.687 -6.023 -6.702 1.00 89.50 86 GLN A CA 1
ATOM 664 C C . GLN A 1 86 ? 4.128 -5.693 -7.097 1.00 89.50 86 GLN A C 1
ATOM 666 O O . GLN A 1 86 ? 4.445 -5.735 -8.280 1.00 89.50 86 GLN A O 1
ATOM 671 N N . MET A 1 87 ? 5.013 -5.467 -6.121 1.00 89.50 87 MET A N 1
ATOM 672 C CA . MET A 1 87 ? 6.440 -5.248 -6.381 1.00 89.50 87 MET A CA 1
ATOM 673 C C . MET A 1 87 ? 7.065 -6.431 -7.129 1.00 89.50 87 MET A C 1
ATOM 675 O O . MET A 1 87 ? 7.731 -6.220 -8.134 1.00 89.50 87 MET A O 1
ATOM 679 N N . TYR A 1 88 ? 6.790 -7.670 -6.704 1.00 89.25 88 TYR A N 1
ATOM 680 C CA . TYR A 1 88 ? 7.274 -8.871 -7.396 1.00 89.25 88 TYR A CA 1
ATOM 681 C C . TYR A 1 88 ? 6.804 -8.944 -8.858 1.00 89.25 88 TYR A C 1
ATOM 683 O O . TYR A 1 88 ? 7.589 -9.256 -9.751 1.00 89.25 88 TYR A O 1
ATOM 691 N N . GLN A 1 89 ? 5.533 -8.630 -9.117 1.00 89.56 89 GLN A N 1
ATOM 692 C CA . GLN A 1 89 ? 4.973 -8.643 -10.471 1.00 89.56 89 GLN A CA 1
ATOM 693 C C . GLN A 1 89 ? 5.604 -7.571 -11.368 1.00 89.56 89 GLN A C 1
ATOM 695 O O . GLN A 1 89 ? 5.856 -7.833 -12.544 1.00 89.56 89 GLN A O 1
ATOM 700 N N . LEU A 1 90 ? 5.884 -6.389 -10.814 1.00 86.69 90 LEU A N 1
ATOM 701 C CA . LEU A 1 90 ? 6.598 -5.324 -11.513 1.00 86.69 90 LEU A CA 1
ATOM 702 C C . LEU A 1 90 ? 8.016 -5.767 -11.889 1.00 86.69 90 LEU A C 1
ATOM 704 O O . LEU A 1 90 ? 8.367 -5.704 -13.063 1.00 86.69 90 LEU A O 1
ATOM 708 N N . THR A 1 91 ? 8.782 -6.323 -10.944 1.00 84.88 91 THR A N 1
ATOM 709 C CA . THR A 1 91 ? 10.146 -6.813 -11.217 1.00 84.88 91 THR A CA 1
ATOM 710 C C . THR A 1 91 ? 10.152 -7.930 -12.259 1.00 84.88 91 THR A C 1
ATOM 712 O O . THR A 1 91 ? 10.978 -7.931 -13.166 1.00 84.88 91 THR A O 1
ATOM 715 N N . LYS A 1 92 ? 9.194 -8.859 -12.181 1.00 84.75 92 LYS A N 1
ATOM 716 C CA . LYS A 1 92 ? 9.047 -9.933 -13.169 1.00 84.75 92 LYS A CA 1
ATOM 717 C C . LYS A 1 92 ? 8.739 -9.396 -14.568 1.00 84.75 92 LYS A C 1
ATOM 719 O O . LYS A 1 92 ? 9.273 -9.902 -15.548 1.00 84.75 92 LYS A O 1
ATOM 724 N N . SER A 1 93 ? 7.909 -8.359 -14.651 1.00 79.62 93 SER A N 1
ATOM 725 C CA . SER A 1 93 ? 7.586 -7.709 -15.923 1.00 79.62 93 SER A CA 1
ATOM 726 C C . SER A 1 93 ? 8.827 -7.061 -16.548 1.00 79.62 93 SER A C 1
ATOM 728 O O . SER A 1 93 ? 9.034 -7.205 -17.749 1.00 79.62 93 SER A O 1
ATOM 730 N N . ASP A 1 94 ? 9.694 -6.429 -15.749 1.00 80.12 94 ASP A N 1
ATOM 731 C CA . ASP A 1 94 ? 10.977 -5.895 -16.236 1.00 80.12 94 ASP A CA 1
ATOM 732 C C . ASP A 1 94 ? 11.930 -6.989 -16.725 1.00 80.12 94 ASP A C 1
ATOM 734 O O . ASP A 1 94 ? 12.590 -6.830 -17.755 1.00 80.12 94 ASP A O 1
ATOM 738 N N . GLU A 1 95 ? 12.006 -8.114 -16.012 1.00 79.56 95 GLU A N 1
ATOM 739 C CA . GLU A 1 95 ? 12.816 -9.261 -16.433 1.00 79.56 95 GLU A CA 1
ATOM 740 C C . GLU A 1 95 ? 12.324 -9.851 -17.760 1.00 79.56 95 GLU A C 1
ATOM 742 O O . GLU A 1 95 ? 13.129 -10.118 -18.659 1.00 79.56 95 GLU A O 1
ATOM 747 N N . ASP A 1 96 ? 11.007 -10.016 -17.908 1.00 76.81 96 ASP A N 1
ATOM 748 C CA . ASP A 1 96 ? 10.388 -10.493 -19.143 1.00 76.81 96 ASP A CA 1
ATOM 749 C C . ASP A 1 96 ? 10.657 -9.521 -20.306 1.00 76.81 96 ASP A C 1
ATOM 751 O O . ASP A 1 96 ? 11.023 -9.960 -21.399 1.00 76.81 96 ASP A O 1
ATOM 755 N N . LEU A 1 97 ? 10.574 -8.204 -20.077 1.00 73.31 97 LEU A N 1
ATOM 756 C CA . LEU A 1 97 ? 10.921 -7.189 -21.080 1.00 73.31 97 LEU A CA 1
ATOM 757 C C . LEU A 1 97 ? 12.397 -7.269 -21.488 1.00 73.31 97 LEU A C 1
ATOM 759 O O . LEU A 1 97 ? 12.720 -7.225 -22.677 1.00 73.31 97 LEU A O 1
ATOM 763 N N . LYS A 1 98 ? 13.304 -7.459 -20.525 1.00 78.38 98 LYS A N 1
ATOM 764 C CA . LYS A 1 98 ? 14.739 -7.609 -20.795 1.00 78.38 98 LYS A CA 1
ATOM 765 C C . LYS A 1 98 ? 15.045 -8.861 -21.617 1.00 78.38 98 LYS A C 1
ATOM 767 O O . LYS A 1 98 ? 15.943 -8.827 -22.452 1.00 78.38 98 LYS A O 1
ATOM 772 N N . LYS A 1 99 ? 14.296 -9.949 -21.417 1.00 78.81 99 LYS A N 1
ATOM 773 C CA . LYS A 1 99 ? 14.459 -11.206 -22.164 1.00 78.81 99 LYS A CA 1
ATOM 774 C C . LYS A 1 99 ? 14.122 -11.071 -23.653 1.00 78.81 99 LYS A C 1
ATOM 776 O O . LYS A 1 99 ? 14.738 -11.752 -24.469 1.00 78.81 99 LYS A O 1
ATOM 781 N N . TRP A 1 100 ? 13.155 -10.224 -24.003 1.00 72.31 100 TRP A N 1
ATOM 782 C CA . TRP A 1 100 ? 12.760 -9.966 -25.396 1.00 72.31 100 TRP A CA 1
ATOM 783 C C . TRP A 1 100 ? 13.512 -8.795 -26.041 1.00 72.31 100 TRP A C 1
ATOM 785 O O . TRP A 1 100 ? 13.392 -8.589 -27.248 1.00 72.31 100 TRP A O 1
ATOM 795 N N . SER A 1 101 ? 14.309 -8.058 -25.264 1.00 67.44 101 SER A N 1
ATOM 796 C CA . SER A 1 101 ? 15.221 -7.036 -25.771 1.00 67.44 101 SER A CA 1
ATOM 797 C C . SER A 1 101 ? 16.438 -7.714 -26.417 1.00 67.44 101 SER A C 1
ATOM 799 O O . SER A 1 101 ? 17.426 -8.035 -25.756 1.00 67.44 101 SER A O 1
ATOM 801 N N . ILE A 1 102 ? 16.317 -8.029 -27.708 1.00 59.38 102 ILE A N 1
ATOM 802 C CA . ILE A 1 102 ? 17.406 -8.553 -28.546 1.00 59.38 102 ILE A CA 1
ATOM 803 C C . ILE A 1 102 ? 18.420 -7.406 -28.775 1.00 59.38 102 ILE A C 1
ATOM 805 O O . ILE A 1 102 ? 17.969 -6.292 -29.048 1.00 59.38 102 ILE A O 1
ATOM 809 N N . PRO A 1 103 ? 19.743 -7.640 -28.637 1.00 58.22 103 PRO A N 1
ATOM 810 C CA . PRO A 1 103 ? 20.778 -6.621 -28.852 1.00 58.22 103 PRO A CA 1
ATOM 811 C C . PRO A 1 103 ? 20.873 -6.122 -30.299 1.00 58.22 103 PRO A C 1
ATOM 813 O O . PRO A 1 103 ? 20.535 -6.896 -31.225 1.00 58.22 103 PRO A O 1
#